Protein AF-A0A6H1TUC0-F1 (afdb_monomer_lite)

Organism: NCBI:txid2064643

Sequence (88 aa):
MRVEGYFETKNFFIHLCYDSNNDIWYYGIAKGSEAEAIGPLYTYTEEGTGYVVENGDYTYIVTGLSLSIYEGNKLLQEEPVINSHHRE

Foldseek 3Di:
DAWAKWFDWPFWTWTWDADPVRFIFIWIWTDDPPIDIDDRFGWDQDVPFAIWTDDPQWIWTDDQFWIWIDRNPHTPDITTTPDMDGDD

Structure (mmCIF, N/CA/C/O backbone):
data_AF-A0A6H1TUC0-F1
#
_entry.id   AF-A0A6H1TUC0-F1
#
loop_
_atom_site.group_PDB
_atom_site.id
_atom_site.type_symbol
_atom_site.label_atom_id
_atom_site.label_alt_id
_atom_site.label_comp_id
_atom_site.label_asym_id
_atom_site.label_entity_id
_atom_site.label_seq_id
_atom_site.pdbx_PDB_ins_code
_atom_site.Cartn_x
_atom_site.Cartn_y
_atom_site.Cartn_z
_atom_site.occupancy
_atom_site.B_iso_or_equiv
_atom_site.auth_seq_id
_atom_site.auth_comp_id
_atom_site.auth_asym_id
_atom_site.auth_atom_id
_atom_site.pdbx_PDB_model_num
ATOM 1 N N . MET A 1 1 ? 17.697 0.241 -8.012 1.00 69.50 1 MET A N 1
ATOM 2 C CA . MET A 1 1 ? 16.327 0.415 -7.501 1.00 69.50 1 MET A CA 1
ATOM 3 C C . MET A 1 1 ? 15.745 1.659 -8.147 1.00 69.50 1 MET A C 1
ATOM 5 O O . MET A 1 1 ? 16.385 2.705 -8.086 1.00 69.50 1 MET A O 1
ATOM 9 N N . ARG A 1 2 ? 14.622 1.526 -8.857 1.00 86.88 2 ARG A N 1
ATOM 10 C CA . ARG A 1 2 ? 13.953 2.617 -9.588 1.00 86.88 2 ARG A CA 1
ATOM 11 C C . ARG A 1 2 ? 12.565 2.812 -8.990 1.00 86.88 2 ARG A C 1
ATOM 13 O O . ARG A 1 2 ? 11.826 1.841 -8.917 1.00 86.88 2 ARG A O 1
ATOM 20 N N . VAL A 1 3 ? 12.215 4.030 -8.586 1.00 86.88 3 VAL A N 1
ATOM 21 C CA . VAL A 1 3 ? 10.869 4.326 -8.067 1.00 86.88 3 VAL A CA 1
ATOM 22 C C . VAL A 1 3 ? 9.864 4.258 -9.214 1.00 86.88 3 VAL A C 1
ATOM 24 O O . VAL A 1 3 ? 10.092 4.866 -10.259 1.00 86.88 3 VAL A O 1
ATOM 27 N N . GLU A 1 4 ? 8.788 3.506 -9.008 1.00 91.75 4 GLU A N 1
ATOM 28 C CA . GLU A 1 4 ? 7.631 3.451 -9.902 1.00 91.75 4 GLU A CA 1
ATOM 29 C C . GLU A 1 4 ? 6.529 4.403 -9.445 1.00 91.75 4 GLU A C 1
ATOM 31 O O . GLU A 1 4 ? 5.978 5.176 -10.230 1.00 91.75 4 GLU A O 1
ATOM 36 N N . GLY A 1 5 ? 6.232 4.364 -8.148 1.00 92.44 5 GLY A N 1
ATOM 37 C CA . GLY A 1 5 ? 5.121 5.098 -7.578 1.00 92.44 5 GLY A CA 1
ATOM 38 C C . GLY A 1 5 ? 5.371 5.484 -6.133 1.00 92.44 5 GLY A C 1
ATOM 39 O O . GLY A 1 5 ? 6.049 4.789 -5.377 1.00 92.44 5 GLY A O 1
ATOM 40 N N . TYR A 1 6 ? 4.792 6.609 -5.759 1.00 95.00 6 TYR A N 1
ATOM 41 C CA . TYR A 1 6 ? 4.652 7.080 -4.399 1.00 95.00 6 TYR A CA 1
ATOM 42 C C . TYR A 1 6 ? 3.187 7.420 -4.164 1.00 95.00 6 TYR A C 1
ATOM 44 O O . TYR A 1 6 ? 2.581 8.130 -4.970 1.00 95.00 6 TYR A O 1
ATOM 52 N N . PHE A 1 7 ? 2.645 6.941 -3.051 1.00 95.69 7 PHE A N 1
ATOM 53 C CA . PHE A 1 7 ? 1.284 7.226 -2.622 1.00 95.69 7 PHE A CA 1
ATOM 54 C C . PHE A 1 7 ? 1.297 7.618 -1.156 1.00 95.69 7 PHE A C 1
ATOM 56 O O . PHE A 1 7 ? 1.983 7.025 -0.325 1.00 95.69 7 PHE A O 1
ATOM 63 N N . GLU A 1 8 ? 0.518 8.633 -0.839 1.00 96.75 8 GLU A N 1
ATOM 64 C CA . GLU A 1 8 ? 0.402 9.171 0.496 1.00 96.75 8 GLU A CA 1
ATOM 65 C C . GLU A 1 8 ? -1.057 9.148 0.911 1.00 96.75 8 GLU A C 1
ATOM 67 O O . GLU A 1 8 ? -1.916 9.671 0.203 1.00 96.75 8 GLU A O 1
ATOM 72 N N . THR A 1 9 ? -1.327 8.593 2.084 1.00 96.31 9 THR A N 1
ATOM 73 C CA . THR A 1 9 ? -2.639 8.655 2.728 1.00 96.31 9 THR A CA 1
ATOM 74 C C . THR A 1 9 ? -2.550 9.490 4.001 1.00 96.31 9 THR A C 1
ATOM 76 O O . THR A 1 9 ? -1.514 10.090 4.312 1.00 96.31 9 THR A O 1
ATOM 79 N N . LYS A 1 10 ? -3.629 9.538 4.786 1.00 95.00 10 LYS A N 1
ATOM 80 C CA . LYS A 1 10 ? -3.584 10.175 6.104 1.00 95.00 10 LYS A CA 1
ATOM 81 C C . LYS A 1 10 ? -2.592 9.476 7.038 1.00 95.00 10 LYS A C 1
ATOM 83 O O . LYS A 1 10 ? -1.880 10.177 7.755 1.00 95.00 10 LYS A O 1
ATOM 88 N N . ASN A 1 11 ? -2.542 8.142 7.021 1.00 94.00 11 ASN A N 1
ATOM 89 C CA . ASN A 1 11 ? -1.749 7.358 7.968 1.00 94.00 11 ASN A CA 1
ATOM 90 C C . ASN A 1 11 ? -0.565 6.608 7.347 1.00 94.00 11 ASN A C 1
ATOM 92 O O . ASN A 1 11 ? 0.198 6.023 8.103 1.00 94.00 11 ASN A O 1
ATOM 96 N N . PHE A 1 12 ? -0.359 6.627 6.027 1.00 95.19 12 PHE A N 1
ATOM 97 C CA . PHE A 1 12 ? 0.731 5.880 5.396 1.00 95.19 12 PHE A CA 1
ATOM 98 C C . PHE A 1 12 ? 1.477 6.684 4.330 1.00 95.19 12 PHE A C 1
ATOM 100 O O . PHE A 1 12 ? 0.904 7.513 3.618 1.00 95.19 12 PHE A O 1
ATOM 107 N N . PHE A 1 13 ? 2.772 6.404 4.223 1.00 95.31 13 PHE A N 1
ATOM 108 C CA . PHE A 1 13 ? 3.573 6.636 3.027 1.00 95.31 13 PHE A CA 1
ATOM 109 C C . PHE A 1 13 ? 3.827 5.297 2.347 1.00 95.31 13 PHE A C 1
ATOM 111 O O . PHE A 1 13 ? 4.192 4.332 3.014 1.00 95.31 13 PHE A O 1
ATOM 118 N N . ILE A 1 14 ? 3.648 5.234 1.035 1.00 96.12 14 ILE A N 1
ATOM 119 C CA . ILE A 1 14 ? 3.814 4.019 0.244 1.00 96.12 14 ILE A CA 1
ATOM 120 C C . ILE A 1 14 ? 4.781 4.317 -0.888 1.00 96.12 14 ILE A C 1
ATOM 122 O O . ILE A 1 14 ? 4.571 5.249 -1.663 1.00 96.12 14 ILE A O 1
ATOM 126 N N . HIS A 1 15 ? 5.809 3.487 -1.013 1.00 95.06 15 HIS A N 1
ATOM 127 C CA . HIS A 1 15 ? 6.749 3.510 -2.121 1.00 95.06 15 HIS A CA 1
ATOM 128 C C . HIS A 1 15 ? 6.683 2.190 -2.879 1.00 95.06 15 HIS A C 1
ATOM 130 O O . HIS A 1 15 ? 6.817 1.116 -2.295 1.00 95.06 15 HIS A O 1
ATOM 136 N N . LEU A 1 16 ? 6.535 2.289 -4.194 1.00 95.00 16 LEU A N 1
ATOM 137 C CA . LEU A 1 16 ? 6.636 1.179 -5.124 1.00 95.00 16 LEU A CA 1
ATOM 138 C C . LEU A 1 16 ? 7.921 1.329 -5.919 1.00 95.00 16 LEU A C 1
ATOM 140 O O . LEU A 1 16 ? 8.164 2.377 -6.525 1.00 95.00 16 LEU A O 1
ATOM 144 N N . CYS A 1 17 ? 8.764 0.304 -5.898 1.00 93.75 17 CYS A N 1
ATOM 145 C CA . CYS A 1 17 ? 10.077 0.354 -6.525 1.00 93.75 17 CYS A CA 1
ATOM 146 C C . CYS A 1 17 ? 10.373 -0.922 -7.301 1.00 93.75 17 CYS A C 1
ATOM 148 O O . CYS A 1 17 ? 10.143 -2.018 -6.804 1.00 93.75 17 CYS A O 1
ATOM 150 N N . TYR A 1 18 ? 10.978 -0.767 -8.473 1.00 94.19 18 TYR A N 1
ATOM 151 C CA . TYR A 1 18 ? 11.589 -1.873 -9.192 1.00 94.19 18 TYR A CA 1
ATOM 152 C C . TYR A 1 18 ? 12.959 -2.217 -8.612 1.00 94.19 18 TYR A C 1
ATOM 154 O O . TYR A 1 18 ? 13.793 -1.327 -8.358 1.00 94.19 18 TYR A O 1
ATOM 162 N N . ASP A 1 19 ? 13.216 -3.511 -8.470 1.00 93.62 19 ASP A N 1
ATOM 163 C CA . ASP A 1 19 ? 14.549 -4.046 -8.220 1.00 93.62 19 ASP A CA 1
ATOM 164 C C . ASP A 1 19 ? 15.375 -4.166 -9.521 1.00 93.62 19 ASP A C 1
ATOM 166 O O . ASP A 1 19 ? 15.041 -3.584 -10.556 1.00 93.62 19 ASP A O 1
ATOM 170 N N . SER A 1 20 ? 16.519 -4.854 -9.467 1.00 93.19 20 SER A N 1
ATOM 171 C 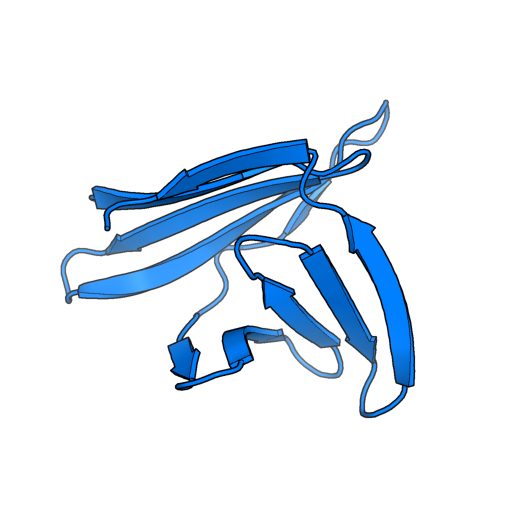CA . SER A 1 20 ? 17.375 -5.073 -10.643 1.00 93.19 20 SER A CA 1
ATOM 172 C C . SER A 1 20 ? 16.808 -6.066 -11.661 1.00 93.19 20 SER A C 1
ATOM 174 O O . SER A 1 20 ? 17.271 -6.072 -12.800 1.00 93.19 20 SER A O 1
ATOM 176 N N . ASN A 1 21 ? 15.839 -6.891 -11.266 1.00 93.94 21 ASN A N 1
ATOM 177 C CA . ASN A 1 21 ? 15.184 -7.889 -12.109 1.00 93.94 21 ASN A CA 1
ATOM 178 C C . ASN A 1 21 ? 13.905 -7.346 -12.771 1.00 93.94 21 ASN A C 1
ATOM 180 O O . ASN A 1 21 ? 13.320 -8.029 -13.605 1.00 93.94 21 ASN A O 1
ATOM 184 N N . ASN A 1 22 ? 13.533 -6.092 -12.480 1.00 91.62 22 ASN A N 1
ATOM 185 C CA . ASN A 1 22 ? 12.249 -5.470 -12.823 1.00 91.62 22 ASN A CA 1
ATOM 186 C C . ASN A 1 22 ? 11.047 -6.070 -12.081 1.00 91.62 22 ASN A C 1
ATOM 188 O O . ASN A 1 22 ? 9.916 -5.890 -12.531 1.00 91.62 22 ASN A O 1
ATOM 192 N N . ASP A 1 23 ? 11.267 -6.698 -10.928 1.00 94.44 23 ASP A N 1
ATOM 193 C CA . ASP A 1 23 ? 10.179 -7.020 -10.010 1.00 94.44 23 ASP A CA 1
ATOM 194 C C . ASP A 1 23 ? 9.806 -5.766 -9.217 1.00 94.44 23 ASP A C 1
ATOM 196 O O . ASP A 1 23 ? 10.682 -4.986 -8.824 1.00 94.44 23 ASP A O 1
ATOM 200 N N . ILE A 1 24 ? 8.508 -5.549 -9.007 1.00 95.25 24 ILE A N 1
ATOM 201 C CA . ILE A 1 24 ? 7.992 -4.407 -8.253 1.00 95.25 24 ILE A CA 1
ATOM 202 C C . ILE A 1 24 ? 7.774 -4.791 -6.789 1.00 95.25 24 ILE A C 1
ATOM 204 O O . ILE A 1 24 ? 7.247 -5.853 -6.465 1.00 95.25 24 ILE A O 1
ATOM 208 N N . TRP A 1 25 ? 8.211 -3.904 -5.902 1.00 96.19 25 TRP A N 1
ATOM 209 C CA . TRP A 1 25 ? 8.217 -4.115 -4.462 1.00 96.19 25 TRP A CA 1
ATOM 210 C C . TRP A 1 25 ? 7.542 -2.954 -3.741 1.00 96.19 25 TRP A C 1
ATOM 212 O O . TRP A 1 25 ? 7.807 -1.785 -4.044 1.00 96.19 25 TRP A O 1
ATOM 222 N N . TYR A 1 26 ? 6.720 -3.294 -2.754 1.00 95.88 26 TYR A N 1
ATOM 223 C CA . TYR A 1 26 ? 6.014 -2.376 -1.874 1.00 95.88 26 TYR A CA 1
ATOM 224 C C . TYR A 1 26 ? 6.795 -2.128 -0.586 1.00 95.88 26 TYR A C 1
ATOM 226 O O . TYR A 1 26 ? 7.274 -3.058 0.070 1.00 95.88 26 TYR A O 1
ATOM 234 N N . TYR A 1 27 ? 6.854 -0.853 -0.206 1.00 95.06 27 TYR A N 1
ATOM 235 C CA . TYR A 1 27 ? 7.383 -0.371 1.062 1.00 95.06 27 TYR A CA 1
ATOM 2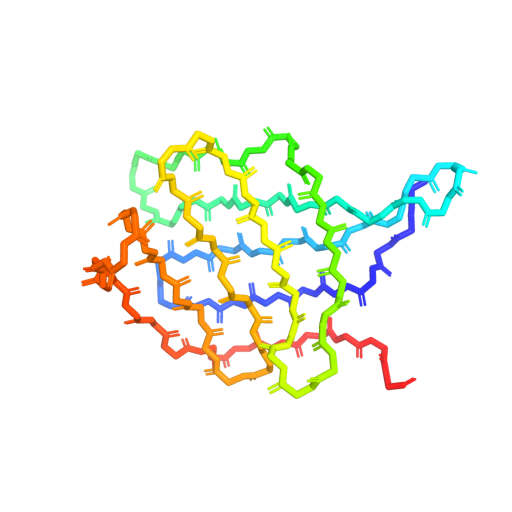36 C C . TYR A 1 27 ? 6.405 0.643 1.660 1.00 95.06 27 TYR A C 1
ATOM 238 O O . TYR A 1 27 ? 6.304 1.776 1.187 1.00 95.06 27 TYR A O 1
ATOM 246 N N . GLY A 1 28 ? 5.686 0.235 2.699 1.00 93.69 28 GLY A N 1
ATOM 247 C CA . GLY A 1 28 ? 4.793 1.083 3.480 1.00 93.69 28 GLY A CA 1
ATOM 248 C C . GLY A 1 28 ? 5.478 1.611 4.738 1.00 93.69 28 GLY A C 1
ATOM 249 O O . GLY A 1 28 ? 6.286 0.919 5.349 1.00 93.69 28 GLY A O 1
ATOM 250 N N . ILE A 1 29 ? 5.148 2.829 5.150 1.00 93.81 29 ILE A N 1
ATOM 251 C CA . ILE A 1 29 ? 5.601 3.433 6.406 1.00 93.81 29 ILE A CA 1
ATOM 252 C C . ILE A 1 29 ? 4.385 4.0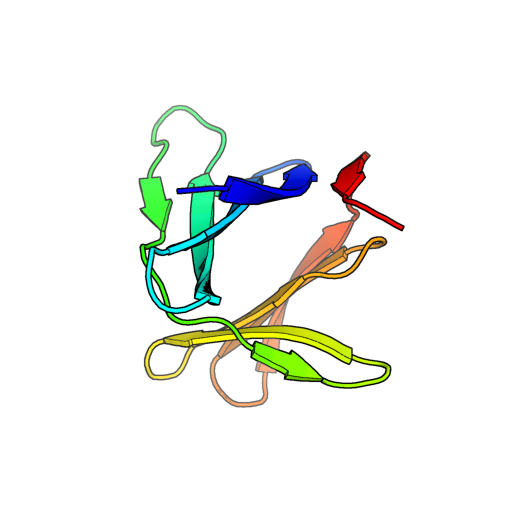67 7.075 1.00 93.81 29 ILE A C 1
ATOM 254 O O . ILE A 1 29 ? 3.778 4.983 6.512 1.00 93.81 29 ILE A O 1
ATOM 258 N N . ALA A 1 30 ? 4.024 3.596 8.268 1.00 92.25 30 ALA A N 1
ATOM 259 C CA . ALA A 1 30 ? 2.957 4.196 9.058 1.00 92.25 30 ALA A CA 1
ATOM 260 C C . ALA A 1 30 ? 3.372 5.586 9.572 1.00 92.25 30 ALA A C 1
ATOM 262 O O . ALA A 1 30 ? 4.500 5.807 10.014 1.00 92.25 30 ALA A O 1
ATOM 263 N N . LYS A 1 31 ? 2.447 6.541 9.532 1.00 92.25 31 LYS A N 1
ATOM 264 C CA . LYS A 1 31 ? 2.604 7.897 10.056 1.00 92.25 31 LYS A CA 1
ATOM 265 C C . LYS A 1 31 ? 2.145 7.923 11.508 1.00 92.25 31 LYS A C 1
ATOM 267 O O . LYS A 1 31 ? 1.017 7.549 11.814 1.00 92.25 31 LYS A O 1
ATOM 272 N N . GLY A 1 32 ? 2.989 8.427 12.400 1.00 85.75 32 GLY A N 1
ATOM 273 C CA . GLY A 1 32 ? 2.658 8.565 13.816 1.00 85.75 32 GLY A CA 1
ATOM 274 C C . GLY A 1 32 ? 3.881 8.440 14.713 1.00 85.75 32 GLY A C 1
ATOM 275 O O . GLY A 1 32 ? 5.006 8.311 14.236 1.00 85.75 32 GLY A O 1
ATOM 276 N N . SER A 1 33 ? 3.653 8.491 16.025 1.00 65.44 33 SER A N 1
ATOM 277 C CA . SER A 1 33 ? 4.702 8.360 17.046 1.00 65.44 33 SER A CA 1
ATOM 278 C C . SER A 1 33 ? 5.334 6.966 17.100 1.00 65.44 33 SER A C 1
ATOM 280 O O . SER A 1 33 ? 6.454 6.831 17.577 1.00 65.44 33 SER A O 1
ATOM 282 N N . GLU A 1 34 ? 4.638 5.954 16.583 1.00 72.56 34 GLU A N 1
ATOM 283 C CA . GLU A 1 34 ? 5.087 4.562 16.484 1.00 72.56 34 GLU A CA 1
ATOM 284 C C . GLU A 1 34 ? 5.134 4.151 15.005 1.00 72.56 34 GLU A C 1
ATOM 286 O O . GLU A 1 34 ? 4.459 3.225 14.573 1.00 72.56 34 GLU A O 1
ATOM 291 N N . ALA A 1 35 ? 5.861 4.923 14.191 1.00 74.50 35 ALA A N 1
ATOM 292 C CA . ALA A 1 35 ? 5.999 4.650 12.765 1.00 74.50 35 ALA A CA 1
ATOM 293 C C . ALA A 1 35 ? 6.627 3.264 12.532 1.00 74.50 35 ALA A C 1
ATOM 295 O O . ALA A 1 35 ? 7.818 3.065 12.775 1.00 74.50 35 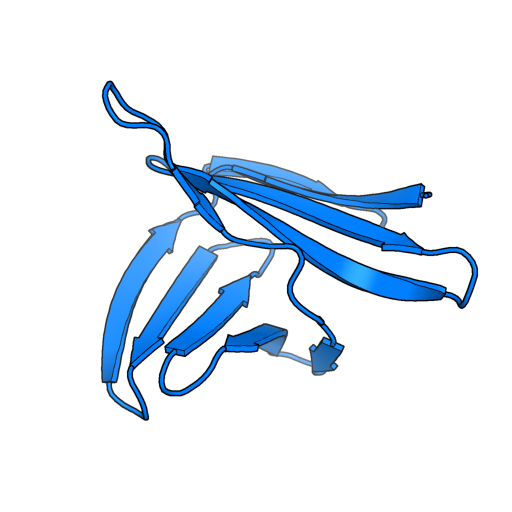ALA A O 1
ATOM 296 N N . GLU A 1 36 ? 5.826 2.319 12.045 1.00 85.81 36 GLU A N 1
ATOM 297 C CA . GLU A 1 36 ? 6.258 0.978 11.662 1.00 85.81 36 GLU A CA 1
ATOM 298 C C . GLU A 1 36 ? 6.380 0.872 10.137 1.00 85.81 36 GLU A C 1
ATOM 300 O O . GLU A 1 36 ? 5.560 1.409 9.384 1.00 85.81 36 GLU A O 1
ATOM 305 N N . ALA A 1 37 ? 7.435 0.200 9.679 1.00 87.81 37 ALA A N 1
ATOM 306 C CA . ALA A 1 37 ? 7.647 -0.080 8.268 1.00 87.81 37 ALA A CA 1
ATOM 307 C C . ALA A 1 37 ? 7.013 -1.427 7.894 1.00 87.81 37 ALA A C 1
ATOM 309 O O . ALA A 1 37 ? 7.216 -2.428 8.574 1.00 87.81 37 ALA A O 1
ATOM 310 N N . ILE A 1 38 ? 6.294 -1.453 6.775 1.00 89.19 38 ILE A N 1
ATOM 311 C CA . ILE A 1 38 ? 5.672 -2.640 6.191 1.00 89.19 38 ILE A CA 1
ATOM 312 C C . ILE A 1 38 ? 6.392 -2.934 4.873 1.00 89.19 38 ILE A C 1
ATOM 314 O O . ILE A 1 38 ? 6.173 -2.253 3.872 1.00 89.19 38 ILE A O 1
ATOM 318 N N . GLY A 1 39 ? 7.262 -3.941 4.869 1.00 88.44 39 GLY A N 1
ATOM 319 C CA . GLY A 1 39 ? 7.969 -4.410 3.676 1.00 88.44 39 GLY A CA 1
ATOM 320 C C . GLY A 1 39 ? 9.476 -4.586 3.856 1.00 88.44 39 GLY A C 1
ATOM 321 O O . GLY A 1 39 ? 9.985 -4.418 4.966 1.00 88.44 39 GLY A O 1
ATOM 322 N N . PRO A 1 40 ? 10.206 -4.946 2.781 1.00 92.88 40 PRO A N 1
ATOM 323 C CA . PRO A 1 40 ? 9.742 -5.121 1.394 1.00 92.88 40 PRO A CA 1
ATOM 324 C C . PRO A 1 40 ? 8.721 -6.248 1.218 1.00 92.88 40 PRO A C 1
ATOM 326 O O . PRO A 1 40 ? 8.915 -7.337 1.752 1.00 92.88 40 PRO A O 1
ATOM 329 N N . LEU A 1 41 ? 7.679 -6.012 0.420 1.00 96.25 41 LEU A N 1
ATOM 330 C CA . LEU A 1 41 ? 6.729 -7.046 -0.004 1.00 96.25 41 LEU A CA 1
ATOM 331 C C . LEU A 1 41 ? 6.662 -7.111 -1.528 1.00 96.25 41 LEU A C 1
ATOM 333 O O . LEU A 1 41 ? 6.688 -6.071 -2.188 1.00 96.25 41 LEU A O 1
ATOM 337 N N . TYR A 1 42 ? 6.579 -8.322 -2.079 1.00 95.81 42 TYR A N 1
ATOM 338 C CA . TYR A 1 42 ? 6.388 -8.496 -3.516 1.00 95.81 42 TYR A CA 1
ATOM 339 C C . TYR A 1 42 ? 5.058 -7.868 -3.937 1.00 95.81 42 TYR A C 1
ATOM 341 O O . TYR A 1 42 ? 4.062 -7.949 -3.217 1.00 95.81 42 TYR A O 1
ATOM 349 N N . THR A 1 43 ? 5.054 -7.202 -5.082 1.00 96.25 43 THR A N 1
ATOM 350 C CA . THR A 1 43 ? 3.893 -6.498 -5.619 1.00 96.25 43 THR A CA 1
ATOM 351 C C . THR A 1 43 ? 3.681 -6.931 -7.056 1.00 96.25 43 THR A C 1
ATOM 353 O O . THR A 1 43 ? 4.633 -7.204 -7.783 1.00 96.25 43 THR A O 1
ATOM 356 N N . TYR A 1 44 ? 2.431 -6.964 -7.487 1.00 94.31 44 TYR A N 1
ATOM 357 C CA . TYR A 1 44 ? 2.084 -7.121 -8.891 1.00 94.31 44 TYR A CA 1
ATOM 358 C C . TYR A 1 44 ? 0.986 -6.130 -9.264 1.00 94.31 44 TYR A C 1
ATOM 360 O O . TYR A 1 44 ? 0.304 -5.582 -8.399 1.00 94.31 44 TYR A O 1
ATOM 368 N N . THR A 1 45 ? 0.846 -5.852 -10.555 1.00 92.06 45 THR A N 1
ATOM 369 C CA . THR A 1 45 ? -0.252 -5.037 -11.071 1.00 92.06 45 THR A CA 1
ATOM 370 C C . THR A 1 45 ? -1.339 -5.937 -11.632 1.00 92.06 45 THR A C 1
ATOM 372 O O . THR A 1 45 ? -1.061 -6.891 -12.357 1.00 92.06 45 THR A O 1
ATOM 375 N N . GLU A 1 46 ? -2.588 -5.621 -11.312 1.00 90.62 46 GLU A N 1
ATOM 376 C CA . GLU A 1 46 ? -3.757 -6.249 -11.918 1.00 90.62 46 GLU A CA 1
ATOM 377 C C . GLU A 1 46 ? -4.587 -5.171 -12.626 1.00 90.62 46 GLU A C 1
ATOM 379 O O . GLU A 1 46 ? -4.875 -4.107 -12.063 1.00 90.62 46 GLU A O 1
ATOM 384 N N . GLU A 1 47 ? -4.923 -5.421 -13.896 1.00 84.25 47 GLU A N 1
ATOM 385 C CA . GLU A 1 47 ? -5.640 -4.461 -14.737 1.00 84.25 47 GLU A CA 1
ATOM 386 C C . GLU A 1 47 ? -6.999 -4.112 -14.114 1.00 84.25 47 GLU A C 1
ATOM 388 O O . GLU A 1 47 ? -7.827 -4.982 -13.863 1.00 84.25 47 GLU A O 1
ATOM 393 N N . GLY A 1 48 ? -7.222 -2.822 -13.855 1.00 82.00 48 GLY A N 1
ATOM 394 C CA . GLY A 1 48 ? -8.444 -2.324 -13.215 1.00 82.00 48 GLY A CA 1
ATOM 395 C C . GLY A 1 48 ? -8.447 -2.365 -11.681 1.00 82.00 48 GLY A C 1
ATOM 396 O O . GLY A 1 48 ? -9.295 -1.701 -11.086 1.00 82.00 48 GLY A O 1
ATOM 397 N N . THR A 1 49 ? -7.490 -3.048 -11.044 1.00 84.94 49 THR A N 1
ATOM 398 C CA . THR A 1 49 ? -7.413 -3.192 -9.576 1.00 84.94 49 THR A CA 1
ATOM 399 C C . THR A 1 49 ? -6.298 -2.340 -8.960 1.00 84.94 49 THR A C 1
ATOM 401 O O . THR A 1 49 ? -6.462 -1.823 -7.857 1.00 84.94 49 THR A O 1
ATOM 404 N N . GLY A 1 50 ? -5.188 -2.127 -9.676 1.00 91.62 50 GLY A N 1
ATOM 405 C CA . GLY A 1 50 ? -4.036 -1.344 -9.207 1.00 91.62 50 GLY A CA 1
ATOM 406 C C . GLY A 1 50 ? -2.856 -2.221 -8.784 1.00 91.62 50 GLY A C 1
ATOM 407 O O . GLY A 1 50 ? -2.618 -3.272 -9.376 1.00 91.62 50 GLY A O 1
ATOM 408 N N . TYR A 1 51 ? -2.092 -1.768 -7.789 1.00 95.25 51 TYR A N 1
ATOM 409 C CA . TYR A 1 51 ? -0.958 -2.506 -7.232 1.00 95.25 51 TYR A CA 1
ATOM 410 C C . TYR A 1 51 ? -1.422 -3.386 -6.079 1.00 95.25 51 TYR A C 1
ATOM 412 O O . TYR A 1 51 ? -1.944 -2.877 -5.087 1.00 95.25 51 TYR A O 1
ATOM 420 N N . VAL A 1 52 ? -1.207 -4.689 -6.202 1.00 96.62 52 VAL A N 1
ATOM 421 C CA . VAL A 1 52 ? -1.656 -5.697 -5.246 1.00 96.62 52 VAL A CA 1
ATOM 422 C C . VAL A 1 52 ? -0.452 -6.296 -4.529 1.00 96.62 52 VAL A C 1
ATOM 424 O O . VAL A 1 52 ? 0.562 -6.633 -5.143 1.00 96.62 52 VAL A O 1
ATOM 427 N N . VAL A 1 53 ? -0.570 -6.408 -3.209 1.00 96.62 53 VAL A N 1
ATOM 428 C CA . VAL A 1 53 ? 0.453 -6.933 -2.306 1.00 96.62 53 VAL A CA 1
ATOM 429 C C . VAL A 1 53 ? -0.190 -7.975 -1.406 1.00 96.62 53 VAL A C 1
ATOM 431 O O . VAL A 1 53 ? -1.169 -7.679 -0.723 1.00 96.62 53 VAL A O 1
ATOM 434 N N . GLU A 1 54 ? 0.383 -9.170 -1.358 1.00 95.12 54 GLU A N 1
ATOM 435 C CA . GLU A 1 54 ? -0.093 -10.269 -0.515 1.00 95.12 54 GLU A CA 1
ATOM 436 C C . GLU A 1 54 ? 0.951 -10.584 0.561 1.00 95.12 54 GLU A C 1
ATOM 438 O O . GLU A 1 54 ? 2.132 -10.774 0.264 1.00 95.12 54 GLU A O 1
ATOM 443 N N . ASN A 1 55 ? 0.527 -10.620 1.826 1.00 93.50 55 ASN A N 1
ATOM 444 C CA . ASN A 1 55 ? 1.388 -10.908 2.971 1.00 93.50 55 ASN A CA 1
ATOM 445 C C . ASN A 1 55 ? 0.643 -11.761 4.008 1.00 93.50 55 ASN A C 1
ATOM 447 O O . ASN A 1 55 ? 0.011 -11.245 4.933 1.00 93.50 55 ASN A O 1
ATOM 451 N N . GLY A 1 56 ? 0.719 -13.084 3.849 1.00 93.19 56 GLY A N 1
ATOM 452 C CA . GLY A 1 56 ? -0.054 -14.016 4.670 1.00 93.19 56 GLY A CA 1
ATOM 453 C C . GLY A 1 56 ? -1.552 -13.828 4.436 1.00 93.19 56 GLY A C 1
ATOM 454 O O . GLY A 1 56 ? -1.998 -13.873 3.294 1.00 93.19 56 GLY A O 1
ATOM 455 N N . ASP A 1 57 ? -2.311 -13.592 5.507 1.00 95.38 57 ASP A N 1
ATOM 456 C CA . ASP A 1 57 ? -3.753 -13.327 5.422 1.00 95.38 57 ASP A CA 1
ATOM 457 C C . ASP A 1 57 ? -4.078 -11.885 5.001 1.00 95.38 57 ASP A C 1
ATOM 459 O O . ASP A 1 57 ? -5.245 -11.574 4.771 1.00 95.38 57 ASP A O 1
ATOM 463 N N . TYR A 1 58 ? -3.085 -10.996 4.904 1.00 95.44 58 TYR A N 1
ATOM 464 C CA . TYR A 1 58 ? -3.309 -9.596 4.557 1.00 95.44 58 TYR A CA 1
ATOM 465 C C . TYR A 1 58 ? -3.116 -9.331 3.065 1.00 95.44 58 TYR A C 1
ATOM 467 O O . TYR A 1 58 ? -2.122 -9.752 2.469 1.00 95.44 58 TYR A O 1
ATOM 475 N N . THR A 1 59 ? -4.023 -8.543 2.489 1.00 96.56 59 THR A N 1
ATOM 476 C CA . THR A 1 59 ? -3.901 -8.026 1.121 1.00 96.56 59 THR A CA 1
ATOM 477 C C . THR A 1 59 ? -3.959 -6.507 1.139 1.00 96.56 59 THR A C 1
ATOM 479 O O . THR A 1 59 ? -4.883 -5.923 1.705 1.00 96.56 59 THR A O 1
ATOM 482 N N . TYR A 1 60 ? -2.992 -5.859 0.496 1.00 96.00 60 TYR A N 1
ATOM 483 C CA . TYR A 1 60 ? -2.947 -4.410 0.325 1.00 96.00 60 TYR A CA 1
ATOM 484 C C . TYR A 1 60 ? -3.155 -4.095 -1.151 1.00 96.00 60 TYR A C 1
ATOM 486 O O . TYR A 1 60 ? -2.436 -4.614 -2.004 1.00 96.00 60 TYR A O 1
ATOM 494 N N . ILE A 1 61 ? -4.129 -3.242 -1.450 1.00 96.62 61 ILE A N 1
ATOM 495 C CA . ILE A 1 61 ? -4.416 -2.769 -2.802 1.00 96.62 61 ILE A CA 1
ATOM 496 C C . ILE A 1 61 ? -4.194 -1.262 -2.824 1.00 96.62 61 ILE A C 1
ATOM 498 O O . ILE A 1 61 ? -4.834 -0.524 -2.073 1.00 96.62 61 ILE A O 1
ATOM 502 N N . VAL A 1 62 ? -3.273 -0.809 -3.671 1.00 95.50 62 VAL A N 1
ATOM 503 C CA . VAL A 1 62 ? -2.928 0.604 -3.835 1.00 95.50 62 VAL A CA 1
ATOM 504 C C . VAL A 1 62 ? -3.335 1.059 -5.225 1.00 95.50 62 VAL A C 1
ATOM 506 O O . VAL A 1 62 ? -2.891 0.517 -6.238 1.00 95.50 62 VAL A O 1
ATOM 509 N N . THR A 1 63 ? -4.147 2.104 -5.273 1.00 93.88 63 THR A N 1
ATOM 510 C CA . THR A 1 63 ? -4.534 2.791 -6.505 1.00 93.88 63 THR A CA 1
ATOM 511 C C . THR A 1 63 ? -4.123 4.259 -6.436 1.00 93.88 63 THR A C 1
ATOM 513 O O . THR A 1 63 ? -3.684 4.752 -5.399 1.00 93.88 63 THR A O 1
ATOM 516 N N . GLY A 1 64 ? -4.321 5.004 -7.527 1.00 90.12 64 GLY A N 1
ATOM 517 C CA . GLY A 1 64 ? -4.213 6.467 -7.491 1.00 90.12 64 GLY A CA 1
ATOM 518 C C . GLY A 1 64 ? -5.248 7.156 -6.588 1.00 90.12 64 GLY A C 1
ATOM 519 O O . GLY A 1 64 ? -5.128 8.354 -6.352 1.00 90.12 64 GLY A O 1
ATOM 520 N N . LEU A 1 65 ? -6.256 6.427 -6.092 1.00 93.00 65 LEU A N 1
ATOM 521 C CA . LEU A 1 65 ? -7.382 6.973 -5.329 1.00 93.00 65 LEU A CA 1
ATOM 522 C C . LEU A 1 65 ? -7.391 6.534 -3.862 1.00 93.00 65 LEU A C 1
ATOM 524 O O . LEU A 1 65 ? -7.789 7.317 -3.001 1.00 93.00 65 LEU A O 1
ATOM 528 N N . SER A 1 66 ? -6.972 5.305 -3.564 1.00 96.25 66 SER A N 1
ATOM 529 C CA . SER A 1 66 ? -7.048 4.731 -2.220 1.00 96.25 66 SER A CA 1
ATOM 530 C C . SER A 1 66 ? -5.980 3.671 -1.946 1.00 96.25 66 SER A C 1
ATOM 532 O O . SER A 1 66 ? -5.442 3.041 -2.859 1.00 96.25 66 SER A O 1
ATOM 534 N N . LEU A 1 67 ? -5.710 3.477 -0.655 1.00 96.44 67 LEU A N 1
ATOM 535 C CA . LEU A 1 67 ? -5.132 2.268 -0.078 1.00 96.44 67 LEU A CA 1
ATOM 536 C C . LEU A 1 67 ? -6.267 1.476 0.578 1.00 96.44 67 LEU A C 1
ATOM 538 O O . LEU A 1 67 ? -6.924 1.999 1.479 1.00 96.44 67 LEU A O 1
ATOM 542 N N . SER A 1 68 ? -6.435 0.214 0.200 1.00 97.25 68 SER A N 1
ATOM 543 C CA . SER A 1 68 ? -7.372 -0.712 0.841 1.00 97.25 68 SER A CA 1
ATOM 544 C C . SER A 1 68 ? -6.598 -1.893 1.435 1.00 97.25 68 SER A C 1
ATOM 546 O O . SER A 1 68 ? -5.769 -2.498 0.758 1.00 97.25 68 SER A O 1
ATOM 548 N N . ILE A 1 69 ? -6.853 -2.211 2.704 1.00 95.50 69 ILE A N 1
ATOM 549 C CA . ILE A 1 69 ? -6.209 -3.293 3.459 1.00 95.50 69 ILE A CA 1
ATOM 550 C C . ILE A 1 69 ? -7.272 -4.317 3.844 1.00 95.50 69 ILE A C 1
ATOM 552 O O . ILE A 1 69 ? -8.248 -3.991 4.528 1.00 95.50 69 ILE A O 1
ATOM 556 N N . TYR A 1 70 ? -7.060 -5.557 3.432 1.00 96.94 70 TYR A N 1
ATOM 557 C CA . TYR A 1 70 ? -7.929 -6.694 3.695 1.00 96.94 70 TYR A CA 1
ATOM 558 C C . TYR A 1 70 ? -7.237 -7.705 4.606 1.00 96.94 70 TYR A C 1
ATOM 560 O O . TYR A 1 70 ? -6.015 -7.813 4.595 1.00 96.94 70 TYR A O 1
ATOM 568 N N . GLU A 1 71 ? -8.035 -8.458 5.357 1.00 96.94 71 GLU A N 1
ATOM 569 C CA . GLU A 1 71 ? -7.638 -9.694 6.037 1.00 96.94 71 GLU A CA 1
ATOM 570 C C . GLU A 1 71 ? -8.565 -10.811 5.539 1.00 96.94 71 GLU A C 1
ATOM 572 O O . GLU A 1 71 ? -9.783 -10.792 5.765 1.00 96.94 71 GLU A O 1
ATOM 577 N N . GLY A 1 72 ? -8.015 -11.729 4.745 1.00 94.56 72 GLY A N 1
ATOM 578 C CA . GLY A 1 72 ? -8.783 -12.610 3.873 1.00 94.56 72 GLY A CA 1
ATOM 579 C C . GLY A 1 72 ? -9.686 -11.797 2.939 1.00 94.56 72 GLY A C 1
ATOM 580 O O . GLY A 1 72 ? -9.225 -10.960 2.174 1.00 94.56 72 GLY A O 1
ATOM 581 N N . ASN A 1 73 ? -11.002 -12.002 3.040 1.00 92.88 73 ASN A N 1
ATOM 582 C CA . ASN A 1 73 ? -11.998 -11.301 2.214 1.00 92.88 73 ASN A CA 1
ATOM 583 C C . ASN A 1 73 ? -12.642 -10.088 2.911 1.00 92.88 73 ASN A C 1
ATOM 585 O O . ASN A 1 73 ? -13.605 -9.514 2.398 1.00 92.88 73 ASN A O 1
ATOM 589 N N . LYS A 1 74 ? -12.184 -9.724 4.114 1.00 97.38 74 LYS A N 1
ATOM 590 C CA . LYS A 1 74 ? -12.772 -8.639 4.904 1.00 97.38 74 LYS A CA 1
ATOM 591 C C . LYS A 1 74 ? -11.937 -7.373 4.756 1.00 97.38 74 LYS A C 1
ATOM 593 O O . LYS A 1 74 ? -10.771 -7.368 5.131 1.00 97.38 74 LYS A O 1
ATOM 598 N N . LEU A 1 75 ? -12.558 -6.288 4.295 1.00 96.94 75 LEU A N 1
ATOM 599 C CA . LEU A 1 75 ? -11.946 -4.959 4.320 1.00 96.94 75 LEU A CA 1
ATOM 600 C C . LEU A 1 75 ? -11.756 -4.515 5.778 1.00 96.94 75 LEU A C 1
ATOM 602 O O . LEU A 1 75 ? -12.733 -4.351 6.514 1.00 96.94 75 LEU A O 1
ATOM 606 N N . LEU A 1 76 ? -10.503 -4.348 6.198 1.00 96.06 76 LEU A N 1
ATOM 607 C CA . LEU A 1 76 ? -10.155 -3.843 7.525 1.00 96.06 76 LEU A CA 1
ATOM 608 C C . LEU A 1 76 ? -10.055 -2.323 7.538 1.00 96.06 76 LEU A C 1
ATOM 610 O O . LEU A 1 76 ? -10.507 -1.684 8.487 1.00 96.06 76 LEU A O 1
ATOM 614 N N . GLN A 1 77 ? -9.455 -1.756 6.493 1.00 95.12 77 GLN A N 1
ATOM 615 C CA . GLN A 1 77 ? -9.150 -0.336 6.433 1.00 95.12 77 GLN A CA 1
ATOM 616 C C . GLN A 1 77 ? -9.119 0.143 4.989 1.00 95.12 77 GLN A C 1
ATOM 618 O O . GLN A 1 77 ? -8.542 -0.507 4.124 1.00 95.12 77 GLN A O 1
ATOM 623 N N . GLU A 1 78 ? -9.715 1.303 4.746 1.00 97.12 78 GLU A N 1
ATOM 624 C CA . GLU A 1 78 ? -9.602 2.017 3.482 1.00 97.12 78 GLU A CA 1
ATOM 625 C C . GLU A 1 78 ? -9.248 3.471 3.768 1.00 97.12 78 GLU A C 1
ATOM 627 O O . GLU A 1 78 ? -9.863 4.121 4.618 1.00 97.12 78 GLU A O 1
ATOM 632 N N . GLU A 1 79 ? -8.243 3.978 3.063 1.00 96.00 79 GLU A N 1
ATOM 633 C CA . GLU A 1 79 ? -7.820 5.365 3.159 1.00 96.00 79 GLU A CA 1
ATOM 634 C C . GLU A 1 79 ? -7.712 6.012 1.785 1.00 96.00 79 GLU A C 1
ATOM 636 O O . GLU A 1 79 ? -7.106 5.430 0.885 1.00 96.00 79 GLU A O 1
ATOM 641 N N . PRO A 1 80 ? -8.220 7.245 1.620 1.00 97.00 80 PRO A N 1
ATOM 642 C CA . PRO A 1 80 ? -7.999 7.991 0.397 1.00 97.00 80 PRO A CA 1
ATOM 643 C C . PRO A 1 80 ? -6.519 8.358 0.252 1.00 97.00 80 PRO A C 1
ATOM 645 O O . PRO A 1 80 ? -5.854 8.759 1.216 1.00 97.00 80 PRO A O 1
ATOM 648 N N . VAL A 1 81 ? -6.029 8.277 -0.981 1.00 96.38 81 VAL A N 1
ATOM 649 C CA . VAL A 1 81 ? -4.740 8.838 -1.377 1.00 96.38 81 VAL A CA 1
ATOM 650 C C . VAL A 1 81 ? -4.898 10.353 -1.484 1.00 96.38 81 VAL A C 1
ATOM 652 O O . VAL A 1 81 ? -5.713 10.863 -2.249 1.00 96.38 81 VAL A O 1
ATOM 655 N N . ILE A 1 82 ? -4.127 11.080 -0.680 1.00 96.81 82 ILE A N 1
ATOM 656 C CA . ILE A 1 82 ? -4.135 12.547 -0.613 1.00 96.81 82 ILE A CA 1
ATOM 657 C C . ILE A 1 82 ? -3.034 13.177 -1.469 1.00 96.81 82 ILE A C 1
ATOM 659 O O . ILE A 1 82 ? -3.126 14.351 -1.820 1.00 96.81 82 ILE A O 1
ATOM 663 N N . ASN A 1 83 ? -1.996 12.411 -1.802 1.00 93.38 83 ASN A N 1
ATOM 664 C CA . ASN A 1 83 ? -0.930 12.824 -2.704 1.00 93.38 83 ASN A CA 1
ATOM 665 C C . ASN A 1 83 ? -0.346 11.587 -3.395 1.00 93.38 83 ASN A C 1
ATOM 667 O O . ASN A 1 83 ? -0.189 10.542 -2.766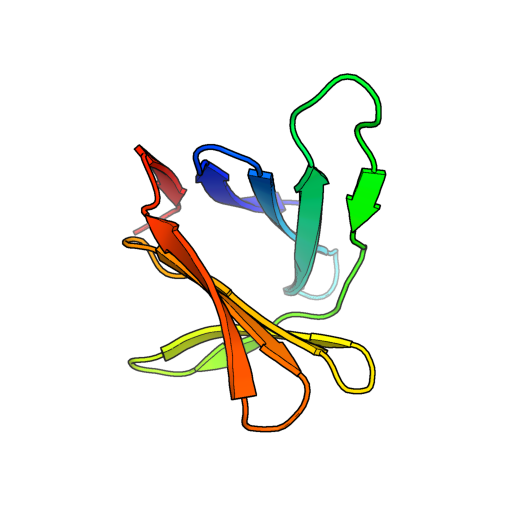 1.00 93.38 83 ASN A O 1
ATOM 671 N N . SER A 1 84 ? -0.027 11.684 -4.683 1.00 90.88 84 SER A N 1
ATOM 672 C CA . SER A 1 84 ? 0.667 10.610 -5.389 1.00 90.88 84 SER A CA 1
ATOM 673 C C . SER A 1 84 ? 1.577 11.140 -6.488 1.00 90.88 84 SER A C 1
ATOM 675 O O . SER A 1 84 ? 1.302 12.151 -7.132 1.00 90.88 84 SER A O 1
ATOM 677 N N . HIS A 1 85 ? 2.670 10.419 -6.708 1.00 86.00 85 HIS A N 1
ATOM 678 C CA . HIS A 1 85 ? 3.564 10.598 -7.840 1.00 86.00 85 HIS A CA 1
ATOM 679 C C . HIS A 1 85 ? 3.847 9.221 -8.414 1.00 86.00 85 HIS A C 1
ATOM 681 O O . HIS A 1 85 ? 4.551 8.429 -7.799 1.00 86.00 85 HIS A O 1
ATOM 687 N N . HIS A 1 86 ? 3.298 8.923 -9.579 1.00 74.31 86 HIS A N 1
ATOM 688 C CA . HIS A 1 86 ? 3.605 7.704 -10.310 1.00 74.31 86 HIS A CA 1
ATOM 689 C C . HIS A 1 86 ? 3.799 8.057 -11.775 1.00 74.31 86 HIS A C 1
ATOM 691 O O . HIS A 1 86 ? 3.379 9.123 -12.232 1.00 74.31 86 HIS A O 1
ATOM 697 N N . ARG A 1 87 ? 4.525 7.204 -12.485 1.00 60.00 87 ARG A N 1
ATOM 698 C CA . ARG A 1 87 ? 4.763 7.408 -13.905 1.00 60.00 87 ARG A CA 1
ATOM 699 C C . ARG A 1 87 ? 3.503 6.996 -14.677 1.00 60.00 87 ARG A C 1
ATOM 701 O O . ARG A 1 87 ? 3.026 5.885 -14.474 1.00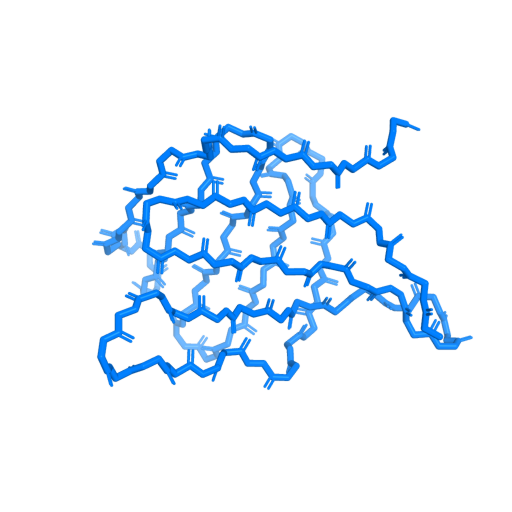 60.00 87 ARG A O 1
ATOM 708 N N . GLU A 1 88 ? 2.966 7.916 -15.482 1.00 50.03 88 GLU A N 1
ATOM 709 C CA . GLU A 1 88 ? 1.917 7.634 -16.480 1.00 50.03 88 GLU A CA 1
ATOM 710 C C . GLU A 1 88 ? 2.417 6.672 -17.567 1.00 50.03 88 GLU A C 1
ATOM 712 O O . GLU A 1 88 ? 3.614 6.774 -17.946 1.00 50.03 88 GLU A O 1
#

Radius of gyration: 12.23 Å; chains: 1; bounding box: 30×27×34 Å

Secondary structure (DSSP, 8-state):
-EEEEEEE-SSEEEEEEE-TTS-EEEEEEE-STT--EEEEEEEEEETTTEEEEEETTEEEEE-SSEEEEEETTEEEEEEE-SEEEE--

pLDDT: mean 91.47, std 8.36, range [50.03, 97.38]